Protein AF-A0A090WNC6-F1 (afdb_monomer_lite)

Foldseek 3Di:
DVVVLVVLLVVLVVCLVCCVVPVDPSVVSVVVSVVVSLVCCLVCLQVDQWDQQPVVRDIRNNSNVDDNVVSVVSSVVVCCVVVVVVVVVVVVVVVVVVVVVVCVVVVVVVVVVVVVVVVVVVVVVVVVPD

Organism: NCBI: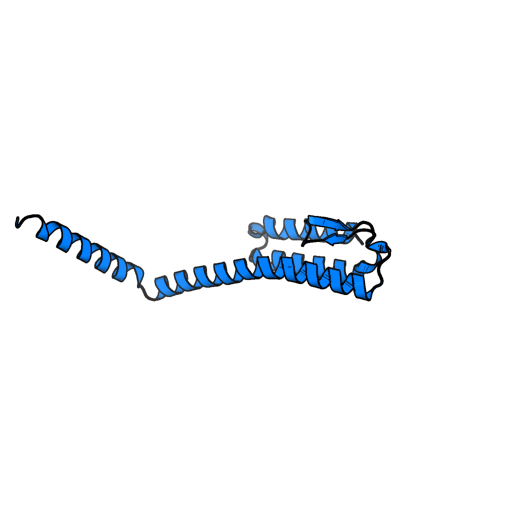txid504487

pLDDT: mean 83.51, std 10.9, range [44.94, 95.31]

Structure (mmCIF, N/CA/C/O backbone):
data_AF-A0A090WNC6-F1
#
_entry.id   AF-A0A090WNC6-F1
#
loop_
_atom_site.group_PDB
_atom_site.id
_atom_site.type_symbol
_atom_site.label_atom_id
_atom_site.label_alt_id
_atom_site.label_comp_id
_atom_site.label_asym_id
_atom_site.label_entity_id
_atom_site.label_seq_id
_atom_site.pdbx_PDB_ins_code
_atom_site.Cartn_x
_atom_site.Cartn_y
_atom_site.Cartn_z
_atom_site.occupancy
_atom_site.B_iso_or_equiv
_atom_site.auth_seq_id
_atom_site.auth_comp_id
_atom_site.auth_asym_id
_atom_site.auth_atom_id
_atom_site.pdbx_PDB_model_num
ATOM 1 N N . MET A 1 1 ? 6.744 -9.830 -18.920 1.00 78.12 1 MET A N 1
ATOM 2 C CA . MET A 1 1 ? 6.738 -9.354 -17.519 1.00 78.12 1 MET A CA 1
ATOM 3 C C . MET A 1 1 ? 5.382 -8.758 -17.154 1.00 78.12 1 MET A C 1
ATOM 5 O O . MET A 1 1 ? 4.776 -9.222 -16.200 1.00 78.12 1 MET A O 1
ATOM 9 N N . GLU A 1 2 ? 4.841 -7.840 -17.959 1.00 82.25 2 GLU A N 1
ATOM 10 C CA . GLU A 1 2 ? 3.536 -7.182 -17.736 1.00 82.25 2 GLU A CA 1
ATOM 11 C C . GLU A 1 2 ? 2.371 -8.159 -17.488 1.00 82.25 2 GLU A C 1
ATOM 13 O O . GLU A 1 2 ? 1.674 -8.056 -16.481 1.00 82.25 2 GLU A O 1
ATOM 18 N N . ALA A 1 3 ? 2.206 -9.175 -18.343 1.00 87.69 3 ALA A N 1
ATOM 19 C CA . ALA A 1 3 ? 1.148 -10.178 -18.185 1.00 87.69 3 ALA A CA 1
ATOM 20 C C . ALA A 1 3 ? 1.248 -10.973 -16.868 1.00 87.69 3 ALA A C 1
ATOM 22 O O . ALA A 1 3 ? 0.226 -11.364 -16.309 1.00 87.69 3 ALA A O 1
ATOM 23 N N . ALA A 1 4 ? 2.463 -11.188 -16.347 1.00 88.75 4 ALA A N 1
ATOM 24 C CA . ALA A 1 4 ? 2.659 -11.869 -15.069 1.00 88.75 4 ALA A CA 1
ATOM 25 C C . ALA A 1 4 ? 2.179 -10.998 -13.899 1.00 88.75 4 ALA A C 1
ATOM 27 O O . ALA A 1 4 ? 1.515 -11.506 -13.000 1.00 88.75 4 ALA A O 1
ATOM 28 N N . ILE A 1 5 ? 2.444 -9.688 -13.943 1.00 89.81 5 ILE A N 1
ATOM 29 C CA . ILE A 1 5 ? 1.969 -8.730 -12.933 1.00 89.81 5 ILE A CA 1
ATOM 30 C C . ILE A 1 5 ? 0.439 -8.668 -12.942 1.00 89.81 5 ILE A C 1
ATOM 32 O O . ILE A 1 5 ? -0.183 -8.760 -11.887 1.00 89.81 5 ILE A O 1
ATOM 36 N N . ILE A 1 6 ? -0.175 -8.591 -14.127 1.00 91.00 6 ILE A N 1
ATOM 37 C CA . ILE A 1 6 ? -1.639 -8.591 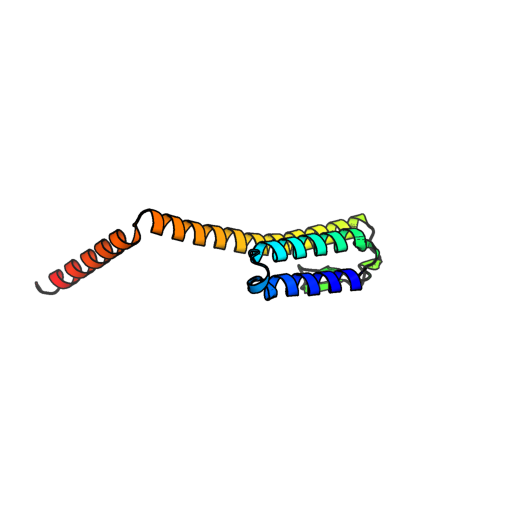-14.267 1.00 91.00 6 ILE A CA 1
ATOM 38 C C . ILE A 1 6 ? -2.233 -9.887 -13.703 1.00 91.00 6 ILE A C 1
ATOM 40 O O . ILE A 1 6 ? -3.213 -9.847 -12.963 1.00 91.00 6 ILE A O 1
ATOM 44 N N . LEU A 1 7 ? -1.629 -11.039 -14.000 1.00 93.50 7 LEU A N 1
ATOM 45 C CA . LEU A 1 7 ? -2.103 -12.328 -13.500 1.00 93.50 7 LEU A CA 1
ATOM 46 C C . LEU A 1 7 ? -2.004 -12.421 -11.972 1.00 93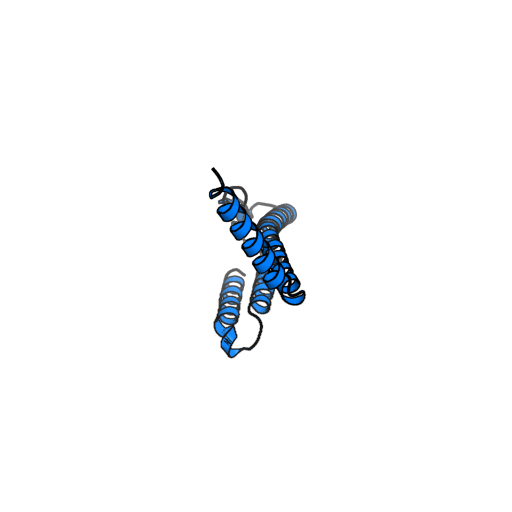.50 7 LEU A C 1
ATOM 48 O O . LEU A 1 7 ? -2.961 -12.849 -11.329 1.00 93.50 7 LEU A O 1
ATOM 52 N N . VAL A 1 8 ? -0.888 -11.981 -11.382 1.00 93.06 8 VAL A N 1
ATOM 53 C CA . VAL A 1 8 ? -0.721 -11.918 -9.921 1.00 93.06 8 VAL A CA 1
ATOM 54 C C . VAL A 1 8 ? -1.746 -10.981 -9.291 1.00 93.06 8 VAL A C 1
ATOM 56 O O . VAL A 1 8 ? -2.342 -11.334 -8.277 1.00 93.06 8 VAL A O 1
ATOM 59 N N . PHE A 1 9 ? -2.002 -9.825 -9.902 1.00 92.44 9 PHE A N 1
ATOM 60 C CA . PHE A 1 9 ? -2.996 -8.871 -9.418 1.00 92.44 9 PHE A CA 1
ATOM 61 C C . PHE A 1 9 ? -4.410 -9.465 -9.411 1.00 92.44 9 PHE A C 1
ATOM 63 O O . PHE A 1 9 ? -5.107 -9.396 -8.400 1.00 92.44 9 PHE A O 1
ATOM 70 N N . VAL A 1 10 ? -4.824 -10.112 -10.506 1.00 94.00 10 VAL A N 1
ATOM 71 C CA . VAL A 1 10 ? -6.140 -10.767 -10.601 1.00 94.00 10 VAL A CA 1
ATOM 72 C C . VAL A 1 10 ? -6.260 -11.894 -9.574 1.00 94.00 10 VAL A C 1
ATOM 74 O O . VAL A 1 10 ? -7.258 -11.972 -8.862 1.00 94.00 10 VAL A O 1
ATOM 77 N N . MET A 1 11 ? -5.234 -12.738 -9.447 1.00 92.00 11 MET A N 1
ATOM 78 C CA . MET A 1 11 ? -5.194 -13.816 -8.453 1.00 92.00 11 MET A CA 1
ATOM 79 C C . MET A 1 11 ? -5.254 -13.283 -7.016 1.00 92.00 11 MET A C 1
ATOM 81 O O . MET A 1 11 ? -5.983 -13.827 -6.188 1.00 92.00 11 MET A O 1
ATOM 85 N N . GLY A 1 12 ? -4.524 -12.206 -6.720 1.00 90.38 12 GLY A N 1
ATOM 86 C CA . GLY A 1 12 ? -4.533 -11.550 -5.415 1.00 90.38 12 GLY A CA 1
ATOM 87 C C . GLY A 1 12 ? -5.897 -10.952 -5.079 1.00 90.38 12 GLY A C 1
ATOM 88 O O . GLY A 1 12 ? -6.416 -11.177 -3.987 1.00 90.38 12 GLY A O 1
ATOM 89 N N . TYR A 1 13 ? -6.535 -10.277 -6.036 1.00 91.44 13 TYR A N 1
ATOM 90 C CA . TYR A 1 13 ? -7.890 -9.755 -5.861 1.00 91.44 13 TYR A CA 1
ATOM 91 C C . TYR A 1 13 ? -8.913 -10.876 -5.631 1.00 91.44 13 TYR A C 1
ATOM 93 O O . TYR A 1 13 ? -9.747 -10.784 -4.727 1.00 91.44 13 TYR A O 1
ATOM 101 N N . LEU A 1 14 ? -8.815 -11.979 -6.382 1.00 91.00 14 LEU A N 1
ATOM 102 C CA . LEU A 1 14 ? -9.653 -13.155 -6.151 1.00 91.00 14 LEU A CA 1
ATOM 103 C C . LEU A 1 14 ? -9.437 -13.722 -4.742 1.00 91.00 14 LEU A C 1
ATOM 105 O O . LEU A 1 14 ? -10.415 -14.016 -4.063 1.00 91.00 14 LEU A O 1
ATOM 109 N N . ALA A 1 15 ? -8.196 -13.788 -4.254 1.00 88.56 15 ALA A N 1
ATOM 110 C CA . ALA A 1 15 ? -7.906 -14.235 -2.892 1.00 88.56 15 ALA A CA 1
ATOM 111 C C . ALA A 1 15 ? -8.533 -13.333 -1.810 1.00 88.56 15 ALA A C 1
ATOM 113 O O . ALA A 1 15 ? -8.994 -13.850 -0.795 1.00 88.56 15 ALA A O 1
ATOM 114 N N . ILE A 1 16 ? -8.612 -12.014 -2.035 1.00 90.00 16 ILE A N 1
ATOM 115 C CA . ILE A 1 16 ? -9.312 -11.082 -1.132 1.00 90.00 16 ILE A CA 1
ATOM 116 C C . ILE A 1 16 ? -10.823 -11.347 -1.159 1.00 90.00 16 ILE A C 1
ATOM 118 O O . ILE A 1 16 ? -11.455 -11.455 -0.114 1.00 90.00 16 ILE A O 1
ATOM 122 N N . THR A 1 17 ? -11.423 -11.485 -2.345 1.00 88.94 17 THR A N 1
ATOM 123 C CA . THR A 1 17 ? -12.881 -11.700 -2.464 1.00 88.94 17 THR A CA 1
ATOM 124 C C . THR A 1 17 ? -13.340 -13.069 -1.954 1.00 88.94 17 THR A C 1
ATOM 126 O O . THR A 1 17 ? -14.454 -13.198 -1.449 1.00 88.94 17 THR A O 1
ATOM 129 N N . LEU A 1 18 ? -12.480 -14.087 -2.034 1.00 86.94 18 LEU A N 1
ATOM 130 C CA . LEU A 1 18 ? -12.741 -15.441 -1.542 1.00 86.94 18 LEU A CA 1
ATOM 131 C C . LEU A 1 18 ? -12.446 -15.616 -0.041 1.00 86.94 18 LEU A C 1
ATOM 133 O O . LEU A 1 18 ? -12.502 -16.746 0.450 1.00 86.94 18 LEU A O 1
ATOM 137 N N . GLU A 1 19 ? -12.192 -14.530 0.701 1.00 80.38 19 GLU A N 1
ATOM 138 C CA . GLU A 1 19 ? -11.949 -14.507 2.157 1.00 80.38 19 GLU A CA 1
ATOM 139 C C . GLU A 1 19 ? -12.901 -15.438 2.927 1.00 80.38 19 GLU A C 1
ATOM 141 O O . GLU A 1 19 ? -12.462 -16.275 3.722 1.00 80.38 19 GLU A O 1
ATOM 146 N N . HIS A 1 20 ? -14.202 -15.373 2.626 1.00 70.56 20 HIS A N 1
ATOM 147 C CA . HIS A 1 20 ? -15.218 -16.169 3.319 1.00 70.56 20 HIS A CA 1
ATOM 148 C C . HIS A 1 20 ? -15.041 -17.687 3.137 1.00 70.56 20 HIS A C 1
ATOM 150 O O . HIS A 1 20 ? -15.408 -18.469 4.011 1.00 70.56 20 HIS A O 1
ATOM 156 N N . SER A 1 21 ? -14.443 -18.113 2.023 1.00 75.12 21 SER A N 1
ATOM 157 C CA . SER A 1 21 ? -14.193 -19.522 1.726 1.00 75.12 21 SER A CA 1
ATOM 158 C C . SER A 1 21 ? -12.835 -20.014 2.242 1.00 75.12 21 SER A C 1
ATOM 160 O O . SER A 1 21 ? -12.674 -21.216 2.444 1.00 75.12 21 SER A O 1
ATOM 162 N N . ILE A 1 22 ? -11.863 -19.113 2.450 1.00 74.19 22 ILE A N 1
ATOM 163 C CA . ILE A 1 22 ? -10.454 -19.448 2.735 1.00 74.19 22 ILE A CA 1
ATOM 164 C C . ILE A 1 22 ? -10.091 -19.261 4.227 1.00 74.19 22 ILE A C 1
ATOM 166 O O . ILE A 1 22 ? -9.085 -19.803 4.679 1.00 74.19 22 ILE A O 1
ATOM 170 N N . LYS A 1 23 ? -10.930 -18.588 5.036 1.00 78.69 23 LYS A N 1
ATOM 171 C CA . LYS A 1 23 ? -10.716 -18.341 6.488 1.00 78.69 23 LYS A CA 1
ATOM 172 C C . LYS A 1 23 ? -9.400 -17.615 6.831 1.00 78.69 23 LYS A C 1
ATOM 174 O O . LYS A 1 23 ? -8.944 -17.677 7.971 1.00 78.69 23 LYS A O 1
ATOM 179 N N . ILE A 1 24 ? -8.791 -16.939 5.860 1.00 80.62 24 ILE A N 1
ATOM 180 C CA . ILE A 1 24 ? -7.619 -16.075 6.048 1.00 80.62 24 ILE A CA 1
ATOM 181 C C . ILE A 1 24 ? -8.118 -14.632 6.127 1.00 80.62 24 ILE A C 1
ATOM 183 O O . ILE A 1 24 ? -8.996 -14.257 5.357 1.00 80.62 24 ILE A O 1
ATOM 187 N N . ASP A 1 25 ? -7.559 -13.833 7.035 1.00 84.06 25 ASP A N 1
ATOM 188 C CA . ASP A 1 25 ? -7.862 -12.402 7.140 1.00 84.06 25 ASP A CA 1
ATOM 189 C C . ASP A 1 25 ? -7.518 -11.675 5.829 1.00 84.06 25 ASP A C 1
ATOM 191 O O . ASP A 1 25 ? -6.396 -11.813 5.335 1.00 84.06 25 ASP A O 1
ATOM 195 N N . LYS A 1 26 ? -8.458 -10.893 5.278 1.00 83.62 26 LYS A N 1
ATOM 196 C CA . LYS A 1 26 ? -8.307 -10.112 4.029 1.00 83.62 26 LYS A CA 1
ATOM 197 C C . LYS A 1 26 ? -7.049 -9.251 3.929 1.00 83.62 26 LYS A C 1
ATOM 199 O O . LYS A 1 26 ? -6.609 -8.959 2.816 1.00 83.62 26 LYS A O 1
ATOM 204 N N . LEU A 1 27 ? -6.465 -8.837 5.051 1.00 83.94 27 LEU A N 1
ATOM 205 C CA . LEU A 1 27 ? -5.251 -8.027 5.074 1.00 83.94 27 LEU A CA 1
ATOM 206 C C . LEU A 1 27 ? -4.040 -8.825 4.579 1.00 83.94 27 LEU A C 1
ATOM 208 O O . LEU A 1 27 ? -3.200 -8.286 3.863 1.00 83.94 27 LEU A O 1
ATOM 212 N N . ILE A 1 28 ? -3.964 -10.119 4.898 1.00 86.50 28 ILE A N 1
ATOM 213 C CA . ILE A 1 28 ? -2.827 -10.980 4.546 1.00 86.50 28 ILE A CA 1
ATOM 214 C C . ILE A 1 28 ? -2.667 -11.123 3.018 1.00 86.50 28 ILE A C 1
ATOM 216 O O . ILE A 1 28 ? -1.592 -10.787 2.513 1.00 86.50 28 ILE A O 1
ATOM 220 N N . PRO A 1 29 ? -3.680 -11.559 2.237 1.00 89.94 29 PRO A N 1
ATOM 221 C CA . PRO A 1 29 ? -3.554 -11.656 0.785 1.00 89.94 29 PRO A CA 1
ATOM 222 C C . PRO A 1 29 ? -3.368 -10.286 0.123 1.00 89.94 29 PRO A C 1
ATOM 224 O O . PRO A 1 29 ? -2.661 -10.205 -0.879 1.00 89.94 29 PRO A O 1
ATOM 227 N N . ALA A 1 30 ? -3.919 -9.205 0.689 1.00 88.69 30 ALA A N 1
ATOM 228 C CA . ALA A 1 30 ? -3.701 -7.853 0.177 1.00 88.69 30 ALA A CA 1
ATOM 229 C C . ALA A 1 30 ? -2.232 -7.411 0.301 1.00 88.69 30 ALA A C 1
ATOM 231 O O . ALA A 1 30 ? -1.650 -6.929 -0.673 1.00 88.69 30 ALA A O 1
ATOM 232 N N . LEU A 1 31 ? -1.609 -7.627 1.466 1.00 88.56 31 LEU A N 1
ATOM 233 C CA . LEU A 1 31 ? -0.196 -7.306 1.694 1.00 88.56 31 LEU A CA 1
ATOM 234 C C . LEU A 1 31 ? 0.732 -8.175 0.838 1.00 88.56 31 LEU A C 1
ATOM 236 O O . LEU A 1 31 ? 1.690 -7.666 0.257 1.00 88.56 31 LEU A O 1
ATOM 240 N N . VAL A 1 32 ? 0.429 -9.470 0.709 1.00 90.94 32 VAL A N 1
ATOM 241 C CA . VAL A 1 32 ? 1.199 -10.390 -0.143 1.00 90.94 32 VAL A CA 1
ATOM 242 C C . VAL A 1 32 ? 1.100 -9.987 -1.614 1.00 90.94 32 VAL A C 1
ATOM 244 O O . VAL A 1 32 ? 2.122 -9.902 -2.291 1.00 90.94 32 VAL A O 1
ATOM 247 N N . MET A 1 33 ? -0.105 -9.685 -2.107 1.00 92.31 33 MET A N 1
ATOM 248 C CA . MET A 1 33 ? -0.313 -9.188 -3.470 1.00 92.31 33 MET A CA 1
ATOM 249 C C . MET A 1 33 ? 0.499 -7.911 -3.718 1.00 92.31 33 MET A C 1
ATOM 251 O O . MET A 1 33 ? 1.193 -7.820 -4.728 1.00 92.31 33 MET A O 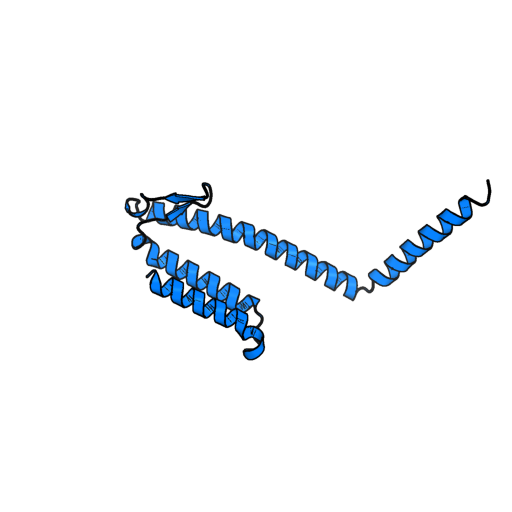1
ATOM 255 N N . MET A 1 34 ? 0.461 -6.951 -2.787 1.00 90.00 34 MET A N 1
ATOM 256 C CA . MET A 1 34 ? 1.232 -5.712 -2.892 1.00 90.00 34 MET A CA 1
ATOM 257 C C . MET A 1 34 ? 2.740 -5.984 -2.972 1.00 90.00 34 MET A C 1
ATOM 259 O O . MET A 1 34 ? 3.401 -5.480 -3.880 1.00 90.00 34 MET A O 1
ATOM 263 N N . ALA A 1 35 ? 3.278 -6.800 -2.062 1.00 91.50 35 ALA A N 1
ATOM 264 C CA . ALA A 1 35 ? 4.703 -7.117 -2.015 1.00 91.50 35 ALA A CA 1
ATOM 265 C C . ALA A 1 35 ? 5.183 -7.824 -3.293 1.00 91.50 35 ALA A C 1
ATOM 267 O O . ALA A 1 35 ? 6.219 -7.461 -3.846 1.00 91.50 35 ALA A O 1
ATOM 268 N N . ILE A 1 36 ? 4.416 -8.799 -3.795 1.00 93.31 36 ILE A N 1
ATOM 269 C CA . ILE A 1 36 ? 4.776 -9.544 -5.008 1.00 93.31 36 ILE A CA 1
ATOM 270 C C . ILE A 1 36 ? 4.705 -8.641 -6.244 1.00 93.31 36 ILE A C 1
ATOM 272 O O . ILE A 1 36 ? 5.620 -8.681 -7.065 1.00 93.31 36 ILE A O 1
ATOM 276 N N . CYS A 1 37 ? 3.669 -7.808 -6.386 1.00 91.38 37 CYS A N 1
ATOM 277 C CA . CYS A 1 37 ? 3.565 -6.883 -7.516 1.00 91.38 37 CYS A CA 1
ATOM 278 C C . CYS A 1 37 ? 4.758 -5.918 -7.564 1.00 91.38 37 CYS A C 1
ATOM 280 O O . CYS A 1 37 ? 5.381 -5.782 -8.615 1.00 91.38 37 CYS A O 1
ATOM 282 N N . TRP A 1 38 ? 5.128 -5.310 -6.432 1.00 91.44 38 TRP A N 1
ATOM 283 C CA . TRP A 1 38 ? 6.290 -4.418 -6.366 1.00 91.44 38 TRP A CA 1
ATOM 284 C C . TRP A 1 38 ? 7.617 -5.146 -6.599 1.00 91.44 38 TRP A C 1
ATOM 286 O O . TRP A 1 38 ? 8.474 -4.623 -7.307 1.00 91.44 38 TRP A O 1
ATOM 296 N N . ALA A 1 39 ? 7.776 -6.372 -6.095 1.00 91.94 39 ALA A N 1
ATOM 297 C CA . ALA A 1 39 ? 8.961 -7.184 -6.372 1.00 91.94 39 ALA A CA 1
ATOM 298 C C . ALA A 1 39 ? 9.097 -7.518 -7.868 1.00 91.94 39 ALA A C 1
ATOM 300 O O . ALA A 1 39 ? 10.185 -7.417 -8.431 1.00 91.94 39 ALA A O 1
ATOM 301 N N . LEU A 1 40 ? 7.996 -7.875 -8.538 1.00 92.00 40 LEU A N 1
ATOM 302 C CA . LEU A 1 40 ? 7.995 -8.139 -9.979 1.00 92.00 40 LEU A CA 1
ATOM 303 C C . LEU A 1 40 ? 8.287 -6.880 -10.803 1.00 92.00 40 LEU A C 1
ATOM 305 O O . LEU A 1 40 ? 8.966 -6.979 -11.823 1.00 92.00 40 LEU A O 1
ATOM 309 N N . ILE A 1 41 ? 7.808 -5.712 -10.363 1.00 89.88 41 ILE A N 1
ATOM 310 C CA . ILE A 1 41 ? 8.129 -4.422 -10.990 1.00 89.88 41 ILE A CA 1
ATOM 311 C C . ILE A 1 41 ? 9.625 -4.115 -10.844 1.00 89.88 41 ILE A C 1
ATOM 313 O O . ILE A 1 41 ? 10.266 -3.813 -11.845 1.00 89.88 41 ILE A O 1
ATOM 317 N N . ALA A 1 42 ? 10.198 -4.276 -9.647 1.00 89.12 42 ALA A N 1
ATOM 318 C CA . ALA A 1 42 ? 11.621 -4.035 -9.397 1.00 89.12 42 ALA A CA 1
ATOM 319 C C . ALA A 1 42 ? 12.533 -4.955 -10.223 1.00 89.12 42 ALA A C 1
ATOM 321 O O . ALA A 1 42 ? 13.508 -4.501 -10.816 1.00 89.12 42 ALA A O 1
ATOM 322 N N . LEU A 1 43 ? 12.187 -6.242 -10.330 1.00 89.44 43 LEU A N 1
ATOM 323 C CA . LEU A 1 43 ? 12.929 -7.201 -11.157 1.00 89.44 43 LEU A CA 1
ATOM 324 C C . LEU A 1 43 ? 12.711 -6.988 -12.665 1.00 89.44 43 LEU A C 1
ATOM 326 O O . LEU A 1 43 ? 13.540 -7.392 -13.475 1.00 89.44 43 LEU A O 1
ATOM 330 N N . GLY A 1 44 ? 11.582 -6.394 -13.054 1.00 87.50 44 GLY A N 1
ATOM 331 C CA . GLY A 1 44 ? 11.199 -6.138 -14.443 1.00 87.50 44 GLY A CA 1
ATOM 332 C C . GLY A 1 44 ? 11.478 -4.725 -14.934 1.00 87.50 44 GLY A C 1
ATOM 333 O O . GLY A 1 44 ? 11.045 -4.393 -16.037 1.00 87.50 44 GLY A O 1
ATOM 334 N N . LEU A 1 45 ? 12.172 -3.900 -14.150 1.00 85.31 45 LEU A N 1
ATOM 335 C CA . LEU A 1 45 ? 12.239 -2.453 -14.345 1.00 85.31 45 LEU A CA 1
ATOM 336 C C . LEU A 1 45 ? 12.789 -2.043 -15.720 1.00 85.31 45 LEU A C 1
ATOM 338 O O . LEU A 1 45 ? 12.336 -1.073 -16.324 1.00 85.31 45 LEU A O 1
ATOM 342 N N . GLU A 1 46 ? 13.721 -2.826 -16.262 1.00 83.88 46 GLU A N 1
ATOM 343 C CA . GLU A 1 46 ? 14.324 -2.577 -17.575 1.00 83.88 46 GLU A CA 1
ATOM 344 C C . GLU A 1 46 ? 13.363 -2.817 -18.743 1.00 83.88 46 GLU A C 1
ATOM 346 O O . GLU A 1 46 ? 13.526 -2.217 -19.803 1.00 83.88 46 GLU A O 1
ATOM 351 N N . SER A 1 47 ? 12.351 -3.665 -18.545 1.00 82.88 47 SER A N 1
ATOM 352 C CA . SER A 1 47 ? 11.396 -4.053 -19.587 1.00 82.88 47 SER A CA 1
ATOM 353 C C . SER A 1 47 ? 10.265 -3.045 -19.811 1.00 82.88 47 SER A C 1
ATOM 355 O O . SER A 1 47 ? 9.508 -3.205 -20.765 1.00 82.88 47 SER A O 1
ATOM 357 N N . PHE A 1 48 ? 10.157 -2.008 -18.972 1.00 82.31 48 PHE A N 1
ATOM 358 C CA . PHE A 1 48 ? 9.119 -0.986 -19.093 1.00 82.31 48 PHE A CA 1
ATOM 359 C C . PHE A 1 48 ? 9.576 0.182 -19.985 1.00 82.31 48 PHE A C 1
ATOM 361 O O . PHE A 1 48 ? 10.588 0.822 -19.686 1.00 82.31 48 PHE A O 1
ATOM 368 N N . PRO A 1 49 ? 8.837 0.504 -21.065 1.00 80.12 49 PRO A N 1
ATOM 369 C CA . PRO A 1 49 ? 9.138 1.656 -21.916 1.00 80.12 49 PRO A CA 1
ATOM 370 C C . PRO A 1 49 ? 8.631 2.980 -21.325 1.00 80.12 49 PRO A C 1
ATOM 372 O O . PRO A 1 49 ? 9.191 4.035 -21.616 1.00 80.12 49 PRO A O 1
ATOM 375 N N . GLN A 1 50 ? 7.593 2.924 -20.487 1.00 85.12 50 GLN A N 1
ATOM 376 C CA . GLN A 1 50 ? 6.914 4.073 -19.888 1.00 85.12 50 GLN A CA 1
ATOM 377 C C . GLN A 1 50 ? 6.817 3.886 -18.372 1.00 85.12 50 GLN A C 1
ATOM 379 O O . GLN A 1 50 ? 6.701 2.756 -17.895 1.00 85.12 50 GLN A O 1
ATOM 384 N N . TRP A 1 51 ? 6.825 4.989 -17.623 1.00 87.00 51 TRP A N 1
ATOM 385 C CA . TRP A 1 51 ? 6.660 4.980 -16.166 1.00 87.00 51 TRP A CA 1
ATOM 386 C C . TRP A 1 51 ? 5.589 5.964 -15.718 1.00 87.00 51 TRP A C 1
ATOM 388 O O . TRP A 1 51 ? 5.355 6.978 -16.373 1.00 87.00 51 TRP A O 1
ATOM 398 N N . PHE A 1 52 ? 4.927 5.661 -14.606 1.00 82.94 52 PHE A N 1
ATOM 399 C CA . PHE A 1 52 ? 3.923 6.539 -14.021 1.00 82.94 52 PHE A CA 1
ATOM 400 C C . PHE A 1 52 ? 4.573 7.486 -13.008 1.00 82.94 52 PHE A C 1
ATOM 402 O O . PHE A 1 52 ? 5.083 7.043 -11.982 1.00 82.94 52 PHE A O 1
ATOM 409 N N . ASP A 1 53 ? 4.542 8.789 -13.289 1.00 80.75 53 ASP A N 1
ATOM 410 C CA . ASP A 1 53 ? 4.995 9.822 -12.358 1.00 80.75 53 ASP A CA 1
ATOM 411 C C . ASP A 1 53 ? 3.854 10.186 -11.394 1.00 80.75 53 ASP A C 1
ATOM 413 O O . ASP A 1 53 ? 2.854 10.804 -11.781 1.00 80.75 53 ASP A O 1
ATOM 417 N N . SER A 1 54 ? 4.015 9.812 -10.121 1.00 75.06 54 SER A N 1
ATOM 418 C CA . SER A 1 54 ? 3.035 10.094 -9.067 1.00 75.06 54 SER A CA 1
ATOM 419 C C . SER A 1 54 ? 2.937 11.580 -8.701 1.00 75.06 54 SER A C 1
ATOM 421 O O . SER A 1 54 ? 1.906 11.993 -8.168 1.00 75.06 54 SER A O 1
ATOM 423 N N . GLY A 1 55 ? 3.970 12.390 -8.947 1.00 72.38 55 GLY A N 1
ATOM 424 C CA . GLY A 1 55 ? 3.950 13.823 -8.654 1.00 72.38 55 GLY A CA 1
ATOM 425 C C . GLY A 1 55 ? 3.076 14.586 -9.646 1.00 72.38 55 GLY A C 1
ATOM 426 O O . GLY A 1 55 ? 2.238 15.399 -9.255 1.00 72.38 55 GLY A O 1
ATOM 427 N N . ASN A 1 56 ? 3.216 14.261 -10.932 1.00 76.38 56 ASN A N 1
ATOM 428 C CA . ASN A 1 56 ? 2.519 14.952 -12.020 1.00 76.38 56 ASN A CA 1
ATOM 429 C C . ASN A 1 56 ? 1.263 14.228 -12.530 1.00 76.38 56 ASN A C 1
ATOM 431 O O . ASN A 1 56 ? 0.580 14.762 -13.402 1.00 76.38 56 ASN A O 1
ATOM 435 N N . HIS A 1 57 ? 0.940 13.037 -12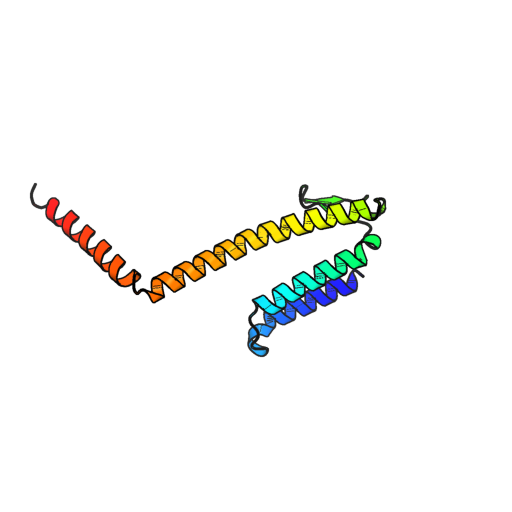.004 1.00 75.94 57 HIS A N 1
ATOM 436 C CA . HIS A 1 57 ? -0.144 12.174 -12.507 1.00 75.94 57 HIS A CA 1
ATOM 437 C C . HIS A 1 57 ? -0.063 11.969 -14.030 1.00 75.94 57 HIS A C 1
ATOM 439 O O . HIS A 1 57 ? -1.077 11.945 -14.731 1.00 75.94 57 HIS A O 1
ATOM 445 N N . ALA A 1 58 ? 1.160 11.860 -14.545 1.00 82.19 58 ALA A N 1
ATOM 446 C CA . ALA A 1 58 ? 1.449 11.812 -15.968 1.00 82.19 58 ALA A CA 1
ATOM 447 C C . ALA A 1 58 ? 2.280 10.571 -16.303 1.00 82.19 58 ALA A C 1
ATOM 449 O O . ALA A 1 58 ? 3.031 10.055 -15.473 1.00 82.19 58 ALA A O 1
ATOM 450 N N . LEU A 1 59 ? 2.141 10.089 -17.537 1.00 83.56 59 LEU A N 1
ATOM 451 C CA . LEU A 1 59 ? 2.977 9.014 -18.055 1.00 83.56 59 LEU A CA 1
ATOM 452 C C . LEU A 1 59 ? 4.253 9.605 -18.646 1.00 83.56 59 LEU A C 1
ATOM 454 O O . LEU A 1 59 ? 4.218 10.443 -19.546 1.00 83.56 59 LEU A O 1
ATOM 458 N N . LEU A 1 60 ? 5.385 9.147 -18.131 1.00 82.75 60 LEU A N 1
ATOM 459 C CA . LEU A 1 60 ? 6.713 9.524 -18.575 1.00 82.75 60 LEU A CA 1
ATOM 460 C C . LEU A 1 60 ? 7.096 8.628 -19.760 1.00 82.75 60 LEU A C 1
ATOM 462 O O . LEU A 1 60 ? 7.442 7.458 -19.593 1.00 82.75 60 LEU A O 1
ATOM 466 N N . GLU A 1 61 ? 6.997 9.172 -20.974 1.00 79.75 61 GLU A N 1
ATOM 467 C CA . GLU A 1 61 ? 7.226 8.420 -22.220 1.00 79.75 61 GLU A CA 1
ATOM 468 C C . GLU A 1 61 ? 8.709 8.130 -22.501 1.00 79.75 61 GLU A C 1
ATOM 470 O O . GLU A 1 61 ? 9.029 7.168 -23.191 1.00 79.75 61 GLU A O 1
ATOM 475 N N . ASN A 1 62 ? 9.626 8.915 -21.924 1.00 80.81 62 ASN A N 1
ATOM 476 C CA . ASN A 1 62 ? 11.074 8.735 -22.087 1.00 80.81 62 ASN A CA 1
ATOM 477 C C . ASN A 1 62 ? 11.699 7.781 -21.058 1.00 80.81 62 ASN A C 1
ATOM 479 O O . ASN A 1 62 ? 12.922 7.690 -20.971 1.00 80.81 62 ASN A O 1
ATOM 483 N N . PHE A 1 63 ? 10.888 7.053 -20.286 1.00 83.25 63 PHE A N 1
ATOM 484 C CA . PHE A 1 63 ? 11.407 6.190 -19.230 1.00 83.25 63 PHE A CA 1
ATOM 485 C C . PHE A 1 63 ? 12.354 5.108 -19.755 1.00 83.25 63 PHE A C 1
ATOM 487 O O . PHE A 1 63 ? 13.395 4.851 -19.156 1.00 83.25 63 PHE A O 1
ATOM 494 N N . GLY A 1 64 ? 12.045 4.520 -20.913 1.00 78.94 64 GLY A N 1
ATOM 495 C CA . GLY A 1 64 ? 12.886 3.508 -21.550 1.00 78.94 64 GLY A CA 1
ATOM 496 C C . GLY A 1 64 ? 14.325 3.963 -21.827 1.00 78.94 64 GLY A C 1
ATOM 497 O O . GLY A 1 64 ? 15.217 3.116 -21.814 1.00 78.94 64 GLY A O 1
ATOM 498 N N . ALA A 1 65 ? 14.554 5.269 -22.018 1.00 82.12 65 ALA A N 1
ATOM 499 C CA . ALA A 1 65 ? 15.858 5.853 -22.337 1.00 82.12 65 ALA A CA 1
ATOM 500 C C . ALA A 1 65 ? 16.739 6.147 -21.107 1.00 82.12 65 ALA A C 1
ATOM 502 O O . ALA A 1 65 ? 17.932 6.402 -21.275 1.00 82.12 65 ALA A O 1
ATOM 503 N N . PHE A 1 66 ? 16.178 6.111 -19.894 1.00 83.06 66 PHE A N 1
ATOM 504 C CA . PHE A 1 66 ? 16.927 6.332 -18.654 1.00 83.06 66 PHE A CA 1
ATOM 505 C C . PHE A 1 66 ? 17.813 5.138 -18.278 1.00 83.06 66 PHE A C 1
ATOM 507 O O . PHE A 1 66 ? 17.526 3.985 -18.622 1.00 83.06 66 PHE A O 1
ATOM 514 N N . GLY A 1 67 ? 18.888 5.421 -17.536 1.00 85.69 67 GLY A N 1
ATOM 515 C CA . GLY A 1 67 ? 19.774 4.393 -16.983 1.00 85.69 67 GLY A CA 1
ATOM 516 C C . GLY A 1 67 ? 19.099 3.562 -15.883 1.00 85.69 67 GLY A C 1
ATOM 517 O O . GLY A 1 67 ? 18.095 3.977 -15.308 1.00 85.69 67 GLY A O 1
ATOM 518 N N . HIS A 1 68 ? 19.659 2.392 -15.554 1.00 85.31 68 HIS A N 1
ATOM 519 C CA . HIS A 1 68 ? 19.115 1.515 -14.502 1.00 85.31 68 HIS A CA 1
ATOM 520 C C . HIS A 1 68 ? 18.989 2.233 -13.143 1.00 85.31 68 HIS A C 1
ATOM 522 O O . HIS A 1 68 ? 17.952 2.140 -12.493 1.00 85.31 68 HIS A O 1
ATOM 528 N N . GLU A 1 69 ? 20.009 3.005 -12.756 1.00 86.25 69 GLU A N 1
ATOM 529 C CA . GLU A 1 69 ? 20.042 3.773 -11.500 1.00 86.25 69 GLU A CA 1
ATOM 530 C C . GLU A 1 69 ? 18.918 4.821 -11.423 1.00 86.25 69 GLU A C 1
ATOM 532 O O . GLU A 1 69 ? 18.226 4.934 -10.413 1.00 86.25 69 GLU A O 1
ATOM 537 N N . GLU A 1 70 ? 18.683 5.557 -12.513 1.00 86.44 70 GLU A N 1
ATOM 538 C CA . GLU A 1 70 ? 17.622 6.570 -12.590 1.00 86.44 70 GLU A CA 1
ATOM 539 C C . GLU A 1 70 ? 16.235 5.925 -12.526 1.00 86.44 70 GLU A C 1
ATOM 541 O O . GLU A 1 70 ? 15.359 6.397 -11.801 1.00 86.44 70 GLU A O 1
ATOM 546 N N . LYS A 1 71 ? 16.044 4.803 -13.233 1.00 88.38 71 LYS A N 1
ATOM 547 C CA . LYS A 1 71 ? 14.805 4.021 -13.164 1.00 88.38 71 LYS A CA 1
ATOM 548 C C . LYS A 1 71 ? 14.536 3.537 -11.740 1.00 88.38 71 LYS A C 1
ATOM 550 O O . LYS A 1 71 ? 13.397 3.620 -11.282 1.00 88.38 71 LYS A O 1
ATOM 555 N N . MET A 1 72 ? 15.565 3.047 -11.044 1.00 88.06 72 MET A N 1
ATOM 556 C CA . MET A 1 72 ? 15.453 2.559 -9.667 1.00 88.06 72 MET A CA 1
ATOM 557 C C . MET A 1 72 ? 15.055 3.685 -8.711 1.00 88.06 72 MET A C 1
ATOM 559 O O . MET A 1 72 ? 14.140 3.506 -7.911 1.00 88.06 72 MET A O 1
ATOM 563 N N . HIS A 1 73 ? 15.673 4.862 -8.846 1.00 88.31 73 HIS A N 1
ATOM 564 C CA . HIS A 1 73 ? 15.339 6.031 -8.033 1.00 88.31 73 HIS A CA 1
ATOM 565 C C . HIS A 1 73 ? 13.884 6.482 -8.242 1.00 88.31 73 HIS A C 1
ATOM 567 O O . HIS A 1 73 ? 13.159 6.711 -7.276 1.00 88.31 73 HIS A O 1
ATOM 573 N N . LEU A 1 74 ? 13.420 6.553 -9.496 1.00 87.62 74 LEU A N 1
ATOM 574 C CA . LEU A 1 74 ? 12.025 6.895 -9.813 1.00 87.62 74 LEU A CA 1
ATOM 575 C C . LEU A 1 74 ? 11.035 5.855 -9.270 1.00 87.62 74 LEU A C 1
ATOM 577 O O . LEU A 1 74 ? 9.955 6.206 -8.781 1.00 87.62 74 LEU A O 1
ATOM 581 N N . MET A 1 75 ? 11.400 4.572 -9.338 1.00 88.44 75 MET A N 1
ATOM 582 C CA . MET A 1 75 ? 10.607 3.492 -8.762 1.00 88.44 75 MET A CA 1
ATOM 583 C C . MET A 1 75 ? 10.497 3.627 -7.245 1.00 88.44 75 MET A C 1
ATOM 585 O O . MET A 1 75 ? 9.389 3.546 -6.716 1.00 88.44 75 MET A O 1
ATOM 589 N N . GLU A 1 76 ? 11.620 3.830 -6.558 1.00 89.31 76 GLU A N 1
ATOM 590 C CA . GLU A 1 76 ? 11.670 3.995 -5.106 1.00 89.31 76 GLU A CA 1
ATOM 591 C C . GLU A 1 76 ? 10.832 5.194 -4.655 1.00 89.31 76 GLU A C 1
ATOM 593 O O . GLU A 1 76 ? 10.003 5.056 -3.757 1.00 89.31 76 GLU A O 1
ATOM 598 N N . GLU A 1 77 ? 10.969 6.340 -5.323 1.00 88.62 77 GLU A N 1
ATOM 599 C CA . GLU A 1 77 ? 10.185 7.540 -5.031 1.00 88.62 77 GLU A CA 1
ATOM 600 C C . GLU A 1 77 ? 8.677 7.284 -5.184 1.00 88.62 77 GLU A C 1
ATOM 602 O O . GLU A 1 77 ? 7.888 7.598 -4.288 1.00 88.62 77 GLU A O 1
ATOM 607 N N . THR A 1 78 ? 8.272 6.638 -6.282 1.00 89.00 78 THR A N 1
ATOM 608 C CA . THR A 1 78 ? 6.864 6.294 -6.549 1.00 89.00 78 THR A CA 1
ATOM 609 C C . THR A 1 78 ? 6.320 5.307 -5.508 1.00 89.00 78 THR A C 1
ATOM 611 O O . THR A 1 78 ? 5.201 5.471 -5.008 1.00 89.00 78 THR A O 1
ATOM 614 N N . LEU A 1 79 ? 7.114 4.290 -5.153 1.00 89.12 79 LEU A N 1
ATOM 615 C CA . LEU A 1 79 ? 6.776 3.294 -4.138 1.00 89.12 79 LEU A CA 1
ATOM 616 C C . LEU A 1 79 ? 6.583 3.965 -2.783 1.00 89.12 79 LEU A C 1
ATOM 618 O O . LEU A 1 79 ? 5.532 3.792 -2.169 1.00 89.12 79 LEU A O 1
ATOM 622 N N . LEU A 1 80 ? 7.559 4.754 -2.333 1.00 90.25 80 LEU A N 1
ATOM 623 C CA . LEU A 1 80 ? 7.514 5.444 -1.047 1.00 90.25 80 LEU A CA 1
ATOM 624 C C . LEU A 1 80 ? 6.362 6.443 -0.974 1.00 90.25 80 LEU A C 1
ATOM 626 O O . LEU A 1 80 ? 5.730 6.552 0.075 1.00 90.25 80 LEU A O 1
ATOM 630 N N . HIS A 1 81 ? 6.030 7.124 -2.070 1.00 89.44 81 HIS A N 1
ATOM 631 C CA . HIS A 1 81 ? 4.900 8.044 -2.096 1.00 89.44 81 HIS A CA 1
ATOM 632 C C . HIS A 1 81 ? 3.561 7.321 -1.867 1.00 89.44 81 HIS A C 1
ATOM 634 O O . HIS A 1 81 ? 2.803 7.674 -0.957 1.00 89.44 81 HIS A O 1
ATOM 640 N N . HIS A 1 82 ? 3.267 6.276 -2.649 1.00 88.50 82 HIS A N 1
ATOM 641 C CA . HIS A 1 82 ? 2.007 5.533 -2.531 1.00 88.50 82 HIS A CA 1
ATOM 642 C C . HIS A 1 82 ? 1.936 4.669 -1.272 1.00 88.50 82 HIS A C 1
ATOM 644 O O . HIS A 1 82 ? 0.910 4.667 -0.580 1.00 88.50 82 HIS A O 1
ATOM 650 N N . LEU A 1 83 ? 3.016 3.953 -0.951 1.00 89.12 83 LEU A N 1
ATOM 651 C CA . LEU A 1 83 ? 3.116 3.166 0.273 1.00 89.12 83 LEU A CA 1
ATOM 652 C C . LEU A 1 83 ? 3.024 4.084 1.489 1.00 89.12 83 LEU A C 1
ATOM 654 O O . LEU A 1 83 ? 2.276 3.769 2.403 1.00 89.12 83 LEU A O 1
ATOM 658 N N . GLY A 1 84 ? 3.709 5.230 1.484 1.00 90.56 84 GLY A N 1
ATOM 659 C CA . GLY A 1 84 ? 3.686 6.204 2.573 1.00 90.56 84 GLY A CA 1
ATOM 660 C C . GLY A 1 84 ? 2.285 6.749 2.835 1.00 90.56 84 GLY A C 1
ATOM 661 O O . GLY A 1 84 ? 1.797 6.652 3.957 1.00 90.56 84 GLY A O 1
ATOM 662 N N . LYS A 1 85 ? 1.591 7.226 1.793 1.00 89.94 85 LYS A N 1
ATOM 663 C CA . LYS A 1 85 ? 0.192 7.687 1.892 1.00 89.94 85 LYS A CA 1
ATOM 664 C C . LYS A 1 85 ? -0.759 6.597 2.387 1.00 89.94 85 LYS A C 1
ATOM 666 O O . LYS A 1 85 ? -1.657 6.865 3.180 1.00 89.94 85 LYS A O 1
ATOM 671 N N . THR A 1 86 ? -0.570 5.362 1.928 1.00 90.88 86 THR A N 1
ATOM 672 C CA . THR A 1 86 ? -1.410 4.232 2.348 1.00 90.88 86 THR A CA 1
ATOM 673 C C . THR A 1 86 ? -1.107 3.831 3.792 1.00 90.88 86 THR A C 1
ATOM 675 O O . THR A 1 86 ? -2.027 3.654 4.586 1.00 90.88 86 THR A O 1
ATOM 678 N N . ALA A 1 87 ? 0.172 3.737 4.162 1.00 91.94 87 ALA A N 1
ATOM 679 C CA . ALA A 1 87 ? 0.622 3.406 5.508 1.00 91.94 87 ALA A CA 1
ATOM 680 C C . ALA A 1 87 ? 0.188 4.463 6.529 1.00 91.94 87 ALA A C 1
ATOM 682 O O . ALA A 1 87 ? -0.214 4.096 7.627 1.00 91.94 87 ALA A O 1
ATOM 683 N N . GLU A 1 88 ? 0.190 5.747 6.164 1.00 93.62 88 GLU A N 1
ATOM 684 C CA . GLU A 1 88 ? -0.349 6.838 6.984 1.00 93.62 88 GLU A CA 1
ATOM 685 C C . GLU A 1 88 ? -1.807 6.559 7.381 1.00 93.62 88 GLU A C 1
ATOM 687 O O . GLU A 1 88 ? -2.141 6.547 8.568 1.00 93.62 88 GLU A O 1
ATOM 692 N N . ILE A 1 89 ? -2.664 6.250 6.400 1.00 93.38 89 ILE A N 1
ATOM 693 C CA . ILE A 1 89 ? -4.078 5.925 6.634 1.00 93.38 89 ILE A CA 1
ATOM 694 C C . ILE A 1 89 ? -4.209 4.634 7.451 1.00 93.38 89 ILE A C 1
ATOM 696 O O . ILE A 1 89 ? -5.005 4.580 8.386 1.00 93.38 89 ILE A O 1
ATOM 700 N N . LEU A 1 90 ? -3.429 3.596 7.133 1.00 90.94 90 LEU A N 1
ATOM 701 C CA . LEU A 1 90 ? -3.483 2.311 7.836 1.00 90.94 90 LEU A CA 1
ATOM 702 C C . LEU A 1 90 ? -3.065 2.434 9.303 1.00 90.94 90 LEU A C 1
ATOM 704 O O . LEU A 1 90 ? -3.764 1.918 10.170 1.00 90.94 90 LEU A O 1
ATOM 708 N N . VAL A 1 91 ? -1.970 3.137 9.601 1.00 93.25 91 VAL A N 1
ATOM 709 C CA . VAL A 1 91 ? -1.506 3.377 10.976 1.00 93.25 91 VAL A CA 1
ATOM 710 C C . VAL A 1 91 ? -2.512 4.239 11.734 1.00 93.25 91 VAL A C 1
ATOM 712 O O . VAL A 1 91 ? -2.791 3.960 12.899 1.00 93.25 91 VAL A O 1
ATOM 715 N N . PHE A 1 92 ? -3.115 5.233 11.078 1.00 95.31 92 PHE A N 1
ATOM 716 C CA . PHE A 1 92 ? -4.177 6.040 11.674 1.00 95.31 92 PHE A CA 1
ATOM 717 C C . PHE A 1 92 ? -5.416 5.204 12.027 1.00 95.31 92 PHE A C 1
ATOM 719 O O . PHE A 1 92 ? -5.922 5.297 13.145 1.00 95.31 92 PHE A O 1
ATOM 726 N N . LEU A 1 93 ? -5.889 4.355 11.108 1.00 93.50 93 LEU A N 1
ATOM 727 C CA . LEU A 1 93 ? -7.055 3.494 11.330 1.00 93.50 93 LEU A CA 1
ATOM 728 C C . LEU A 1 93 ? -6.780 2.395 12.359 1.00 93.50 93 LEU A C 1
ATOM 730 O O . LEU A 1 93 ? -7.631 2.145 13.209 1.00 93.50 93 LEU A O 1
ATOM 734 N N . LEU A 1 94 ? -5.595 1.779 12.323 1.00 92.31 94 LEU A N 1
ATOM 735 C CA . LEU A 1 94 ? -5.156 0.809 13.324 1.00 92.31 94 LEU A CA 1
ATOM 736 C C . LEU A 1 94 ? -5.095 1.471 14.701 1.00 92.31 94 LEU A C 1
ATOM 738 O O . LEU A 1 94 ? -5.645 0.939 15.657 1.00 92.31 94 LEU A O 1
ATOM 742 N N . GLY A 1 95 ? -4.510 2.668 14.801 1.00 94.50 95 GLY A N 1
ATOM 743 C CA . GLY A 1 95 ? -4.492 3.444 16.039 1.00 94.50 95 GLY A CA 1
ATOM 744 C C . GLY A 1 95 ? -5.898 3.765 16.551 1.00 94.50 95 GLY A C 1
ATOM 745 O O . GLY A 1 95 ? -6.191 3.538 17.722 1.00 94.50 95 GLY A O 1
ATOM 746 N N . ALA A 1 96 ? -6.790 4.241 15.679 1.00 94.56 96 ALA A N 1
ATOM 747 C CA . ALA A 1 96 ? -8.167 4.565 16.041 1.00 94.56 96 ALA A CA 1
ATOM 748 C C . ALA A 1 96 ? -8.954 3.330 16.514 1.00 94.56 96 ALA A C 1
ATOM 750 O O . ALA A 1 96 ? -9.625 3.397 17.542 1.00 94.56 96 ALA A O 1
ATOM 751 N N . MET A 1 97 ? -8.843 2.203 15.806 1.00 93.50 97 MET A N 1
ATOM 752 C CA . MET A 1 97 ? -9.496 0.944 16.176 1.00 93.50 97 MET A CA 1
ATOM 753 C C . MET A 1 97 ? -8.974 0.416 17.517 1.00 93.50 97 MET A C 1
ATOM 755 O O . MET A 1 97 ? -9.778 0.098 18.390 1.00 93.50 97 MET A O 1
ATOM 759 N N . THR A 1 98 ? -7.654 0.425 17.725 1.00 95.06 98 THR A N 1
ATOM 760 C CA . THR A 1 98 ? -7.035 0.013 18.994 1.00 95.06 98 THR A CA 1
ATOM 761 C C . THR A 1 98 ? -7.448 0.920 20.154 1.00 95.06 98 THR A C 1
ATOM 763 O O . THR A 1 98 ? -7.712 0.434 21.249 1.00 95.06 98 THR A O 1
ATOM 766 N N . ILE A 1 99 ? -7.544 2.240 19.950 1.00 93.94 99 ILE A N 1
ATOM 767 C CA . ILE A 1 99 ? -8.025 3.160 20.996 1.00 93.94 99 ILE A CA 1
ATOM 768 C C . ILE A 1 99 ? -9.476 2.841 21.368 1.00 93.94 99 ILE A C 1
ATOM 770 O O . ILE A 1 99 ? -9.798 2.808 22.554 1.00 93.94 99 ILE A O 1
ATOM 774 N N . VAL A 1 100 ? -10.344 2.595 20.382 1.00 91.44 100 VAL A N 1
ATOM 775 C CA . VAL A 1 100 ? -11.740 2.200 20.631 1.00 91.44 100 VAL A CA 1
ATOM 776 C C . VAL A 1 100 ? -11.795 0.900 21.435 1.00 91.44 100 VAL A C 1
ATOM 778 O O . VAL A 1 100 ? -12.494 0.843 22.443 1.00 91.44 100 VAL A O 1
ATOM 781 N N . GLU A 1 101 ? -10.996 -0.096 21.056 1.00 90.88 101 GLU A N 1
ATOM 782 C CA . GLU A 1 101 ? -10.918 -1.383 21.751 1.00 90.88 101 GLU A CA 1
ATOM 783 C C . GLU A 1 101 ? -10.423 -1.241 23.201 1.00 90.88 101 GLU A C 1
ATOM 785 O O . GLU A 1 101 ? -10.995 -1.833 24.116 1.00 90.88 101 GLU A O 1
ATOM 790 N N . ILE A 1 102 ? -9.418 -0.394 23.449 1.00 92.69 102 ILE A N 1
ATOM 791 C CA . ILE A 1 102 ? -8.918 -0.116 24.804 1.00 92.69 102 ILE A CA 1
ATOM 792 C C . ILE A 1 102 ? -9.970 0.610 25.655 1.00 92.69 102 ILE A C 1
ATOM 794 O O . ILE A 1 102 ? -10.143 0.290 26.831 1.00 92.69 102 ILE A O 1
ATOM 798 N N . ILE A 1 103 ? -10.679 1.592 25.094 1.00 89.31 103 ILE A N 1
ATOM 799 C CA . ILE A 1 103 ? -11.736 2.325 25.808 1.00 89.31 103 ILE A CA 1
ATOM 800 C C . ILE A 1 103 ? -12.868 1.378 26.226 1.00 89.31 103 ILE A C 1
ATOM 802 O O . ILE A 1 103 ? -13.373 1.495 27.349 1.00 89.31 103 ILE A O 1
ATOM 806 N N . ASP A 1 104 ? -13.246 0.454 25.342 1.00 86.19 104 ASP A N 1
ATOM 807 C CA . ASP A 1 104 ? -14.249 -0.570 25.631 1.00 86.19 104 ASP A CA 1
ATOM 808 C C . ASP A 1 104 ? -13.750 -1.563 26.689 1.00 86.19 104 ASP A C 1
ATOM 810 O O . ASP A 1 104 ? -14.498 -1.893 27.607 1.00 86.19 104 ASP A O 1
ATOM 814 N N . TYR A 1 105 ? -12.473 -1.961 26.646 1.00 90.69 105 TYR A N 1
ATOM 815 C CA . TYR A 1 105 ? -11.872 -2.852 27.647 1.00 90.69 105 TYR A CA 1
ATOM 816 C C . TYR A 1 105 ? -11.916 -2.286 29.078 1.00 90.69 105 TYR A C 1
ATOM 818 O O . TYR A 1 105 ? -12.100 -3.033 30.037 1.00 90.69 105 TYR A O 1
ATOM 826 N N . PHE A 1 106 ? -11.762 -0.969 29.244 1.00 90.19 106 PHE A N 1
ATOM 827 C CA . PHE A 1 106 ? -11.780 -0.309 30.557 1.00 90.19 106 PHE A CA 1
ATOM 828 C C . PHE A 1 106 ? -13.174 0.161 31.017 1.00 90.19 106 PHE A C 1
ATOM 830 O O . PHE A 1 106 ? -13.262 0.900 31.999 1.00 90.19 106 PHE A O 1
ATOM 837 N N . ASP A 1 107 ? -14.258 -0.208 30.320 1.00 82.62 107 ASP A N 1
ATOM 838 C CA . ASP A 1 107 ? -15.630 0.244 30.620 1.00 82.62 107 ASP A CA 1
ATOM 839 C C . ASP A 1 107 ? -15.749 1.781 30.764 1.00 82.62 107 ASP A C 1
ATOM 841 O O . ASP A 1 107 ? -16.570 2.328 31.513 1.00 82.62 107 ASP A O 1
ATOM 845 N N . ALA A 1 108 ? -14.934 2.530 30.016 1.00 77.44 108 ALA A N 1
ATOM 846 C CA . ALA A 1 108 ? -14.894 3.986 30.121 1.00 77.44 108 ALA A CA 1
ATOM 847 C C . ALA A 1 108 ? -16.149 4.651 29.512 1.00 77.44 108 ALA A C 1
ATOM 849 O O . ALA A 1 108 ? -16.561 5.737 29.941 1.00 77.44 108 ALA A O 1
ATOM 850 N N . LEU A 1 109 ? -16.809 3.998 28.544 1.00 78.50 109 LEU A N 1
ATOM 851 C CA . LEU A 1 109 ? -18.007 4.524 27.874 1.00 78.50 109 LEU A CA 1
ATOM 852 C C . LEU A 1 109 ? -19.234 4.653 28.801 1.00 78.50 109 LEU A C 1
ATOM 854 O O . LEU A 1 109 ? -19.887 5.704 28.764 1.00 78.50 109 LEU A O 1
ATOM 858 N N . PRO A 1 110 ? -19.598 3.655 29.634 1.00 80.62 110 PRO A N 1
ATOM 859 C CA . PRO A 1 110 ? -20.640 3.812 30.650 1.00 80.62 110 PRO A CA 1
ATOM 860 C C . PRO A 1 110 ? -20.396 4.989 31.601 1.00 80.62 110 PRO A C 1
ATOM 862 O O . PRO A 1 110 ? -21.315 5.777 31.846 1.00 80.62 110 PRO A O 1
ATOM 865 N N . LEU A 1 111 ? -19.161 5.155 32.084 1.00 76.12 111 LEU A N 1
ATOM 866 C CA . LEU A 1 111 ? -18.794 6.236 32.999 1.00 76.12 111 LEU A CA 1
ATOM 867 C C . LEU A 1 111 ? -18.973 7.611 32.332 1.00 76.12 111 LEU A C 1
ATOM 869 O O . LEU A 1 111 ? -19.607 8.510 32.891 1.00 76.12 111 LEU A O 1
ATOM 873 N N . LEU A 1 112 ? -18.508 7.755 31.087 1.00 81.00 112 LEU A N 1
ATOM 874 C CA . LEU A 1 112 ? -18.664 8.980 30.300 1.00 81.00 112 LEU A CA 1
ATOM 875 C C . LEU A 1 112 ? -20.143 9.317 30.038 1.00 81.00 112 LEU A C 1
ATOM 877 O O . LEU A 1 112 ? -20.552 10.476 30.153 1.00 81.00 112 LEU A O 1
ATOM 881 N N . LYS A 1 113 ? -20.980 8.310 29.740 1.00 81.75 113 LYS A N 1
ATOM 882 C CA . LYS A 1 113 ? -22.435 8.486 29.557 1.00 81.75 113 LYS A CA 1
ATOM 883 C C . LYS A 1 113 ? -23.107 9.025 30.824 1.00 81.75 113 LYS A C 1
ATOM 885 O O . LYS A 1 113 ? -23.994 9.879 30.724 1.00 81.75 113 LYS A O 1
ATOM 890 N N . VAL A 1 114 ? -22.694 8.560 32.005 1.00 80.19 114 VAL A N 1
ATOM 891 C CA . VAL A 1 114 ? -23.200 9.053 33.298 1.00 80.19 114 VAL A CA 1
ATOM 892 C C . VAL A 1 114 ? -22.779 10.509 33.529 1.00 80.19 114 VAL A C 1
ATOM 894 O O . VAL A 1 114 ? -23.630 11.340 33.858 1.00 80.19 114 VAL A O 1
ATOM 897 N N . LEU A 1 115 ? -21.515 10.856 33.265 1.00 79.25 115 LEU A N 1
ATOM 898 C CA . LEU A 1 115 ? -21.005 12.230 33.390 1.00 79.25 115 LEU A CA 1
ATOM 899 C C . LEU A 1 115 ? -21.717 13.216 32.445 1.00 79.25 115 LEU A C 1
ATOM 901 O O . LEU A 1 115 ? -22.112 14.309 32.862 1.00 79.25 115 LEU A O 1
ATOM 905 N N . LEU A 1 116 ? -21.961 12.823 31.190 1.00 80.31 116 LEU A N 1
ATOM 906 C CA . LEU A 1 116 ? -22.710 13.637 30.224 1.00 80.31 116 LEU A CA 1
ATOM 907 C C . LEU A 1 116 ? -24.180 13.834 30.641 1.00 80.31 116 LEU A C 1
ATOM 909 O O . LEU A 1 116 ? -24.725 14.931 30.482 1.00 80.31 116 LEU A O 1
ATOM 913 N N . LYS A 1 117 ? -24.824 12.811 31.226 1.00 76.38 117 LYS A N 1
ATOM 914 C CA . LYS A 1 117 ? -26.188 12.926 31.781 1.00 76.38 117 LYS A CA 1
ATOM 915 C C . LYS A 1 117 ? -26.251 13.867 32.988 1.00 76.38 117 LYS A C 1
ATOM 917 O O . LYS A 1 117 ? -27.186 14.666 33.078 1.00 76.38 117 LYS A O 1
ATOM 922 N N . LEU A 1 118 ? -25.266 13.809 33.886 1.00 70.50 118 LEU A N 1
ATOM 923 C CA . LEU A 1 118 ? -25.210 14.653 35.086 1.00 70.50 118 LEU A CA 1
ATOM 924 C C . LEU A 1 118 ? -25.076 16.146 34.741 1.00 70.50 118 LEU A C 1
ATOM 926 O O . LEU A 1 118 ? -25.785 16.971 35.320 1.00 70.50 118 LEU A O 1
ATOM 930 N N . LYS A 1 119 ? -24.276 16.503 33.726 1.00 65.31 119 LYS A N 1
ATOM 931 C CA . LYS A 1 119 ? -24.159 17.898 33.255 1.00 65.31 119 LYS A CA 1
ATOM 932 C C . LYS A 1 119 ? -25.466 18.466 32.679 1.00 65.31 119 LYS A C 1
ATOM 934 O O . LYS A 1 119 ? -25.738 19.652 32.859 1.00 65.31 119 LYS A O 1
ATOM 939 N N . ARG A 1 120 ? -26.302 17.652 32.013 1.00 57.53 120 ARG A N 1
ATOM 940 C CA . ARG A 1 120 ? -27.605 18.119 31.491 1.00 57.53 120 ARG A CA 1
ATOM 941 C C . ARG A 1 120 ? -28.604 18.416 32.607 1.00 57.53 120 ARG A C 1
ATOM 943 O O . ARG A 1 120 ? -29.299 19.416 32.498 1.00 57.53 120 ARG A O 1
ATOM 950 N N . LYS A 1 121 ? -28.667 17.629 33.688 1.00 53.84 121 LYS A N 1
ATOM 951 C CA . LYS A 1 121 ? -29.630 17.877 34.784 1.00 53.84 121 LYS A CA 1
ATOM 952 C C . LYS A 1 121 ? -29.383 19.200 35.526 1.00 53.84 121 LYS A C 1
ATOM 954 O O . LYS A 1 121 ? -30.341 19.888 35.863 1.00 53.84 121 LYS A O 1
ATOM 959 N N . LEU A 1 122 ? -28.122 19.592 35.713 1.00 56.72 122 LEU A N 1
ATOM 960 C CA . LEU A 1 122 ? -27.762 20.857 36.370 1.00 56.72 122 LEU A CA 1
ATOM 961 C C . LEU A 1 122 ? -28.119 22.091 35.526 1.00 56.72 122 LEU A C 1
ATOM 963 O O . LEU A 1 122 ? -28.506 23.117 36.077 1.00 56.72 122 LEU A O 1
ATOM 967 N N . LYS A 1 123 ? -28.072 21.983 34.189 1.00 51.41 123 LYS A N 1
ATOM 968 C CA . LYS A 1 123 ? -28.431 23.092 33.294 1.00 51.41 123 LYS A CA 1
AT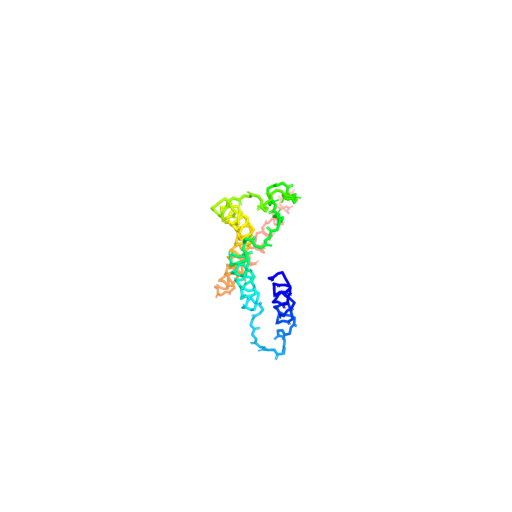OM 969 C C . LYS A 1 123 ? -29.927 23.420 33.323 1.00 51.41 123 LYS A C 1
ATOM 971 O O . LYS A 1 123 ? -30.257 24.584 33.208 1.00 51.41 123 LYS A O 1
ATOM 976 N N . TYR A 1 124 ? -30.828 22.453 33.508 1.00 52.03 124 TYR A N 1
ATOM 977 C CA . TYR A 1 124 ? -32.276 22.735 33.554 1.00 52.03 124 TYR A CA 1
ATOM 978 C C . TYR A 1 124 ? -32.743 23.242 34.926 1.00 52.03 124 TYR A C 1
ATOM 980 O O . TYR A 1 124 ? -33.709 23.993 34.997 1.00 52.03 124 TYR A O 1
ATOM 988 N N . SER A 1 125 ? -32.040 22.893 36.007 1.00 52.47 125 SER A N 1
ATOM 989 C CA . SER A 1 125 ? -32.387 23.367 37.354 1.00 52.47 125 SER A CA 1
ATOM 990 C C . SER A 1 125 ? -32.041 24.844 37.590 1.00 52.47 125 SER A C 1
ATOM 992 O O . SER A 1 125 ? -32.624 25.454 38.479 1.00 52.47 125 SER A O 1
ATOM 994 N N . GLY A 1 126 ? -31.119 25.426 36.812 1.00 56.12 126 GLY A N 1
ATOM 995 C CA . GLY A 1 126 ? -30.740 26.842 36.917 1.00 56.12 126 GLY A CA 1
ATOM 996 C C . GLY A 1 126 ? -31.672 27.822 36.190 1.00 56.12 126 GLY A C 1
ATOM 997 O O . GLY A 1 126 ? -31.664 29.000 36.516 1.00 56.12 126 GLY A O 1
ATOM 998 N N . TYR A 1 127 ? -32.497 27.358 35.242 1.00 55.31 127 TYR A N 1
ATOM 999 C CA . TYR A 1 127 ? -33.452 28.211 34.503 1.00 55.31 127 TYR A CA 1
ATOM 1000 C C . TYR A 1 127 ? -34.825 28.330 35.184 1.00 55.31 127 TYR A C 1
ATOM 1002 O O . TYR A 1 127 ? -35.676 29.060 34.697 1.00 55.31 127 TYR A O 1
ATOM 1010 N N . PHE A 1 128 ? -35.051 27.618 36.292 1.00 55.44 128 PHE A N 1
ATOM 1011 C CA . PHE A 1 128 ? -36.311 27.644 37.048 1.00 55.44 128 PHE A CA 1
ATOM 1012 C C . PHE A 1 128 ? -36.227 28.473 38.348 1.00 55.44 128 PHE A C 1
ATOM 1014 O O . PHE A 1 128 ? -37.133 28.404 39.173 1.00 55.44 128 PHE A O 1
ATOM 1021 N N . GLN A 1 129 ? -35.138 29.229 38.550 1.00 52.38 129 GLN A N 1
ATOM 1022 C CA . GLN A 1 129 ? -34.952 30.158 39.681 1.00 52.38 129 GLN A CA 1
ATOM 1023 C C . GLN A 1 129 ? -34.801 31.636 39.255 1.00 52.38 129 GLN A C 1
ATOM 1025 O O . GLN A 1 129 ? -34.367 32.459 40.057 1.00 52.38 129 GLN A O 1
ATOM 1030 N N . SER A 1 130 ? -35.163 31.980 38.015 1.00 44.94 130 SER A N 1
ATOM 1031 C CA . SER A 1 130 ? -35.334 33.361 37.529 1.00 44.94 130 SER A CA 1
ATOM 1032 C C . SER A 1 130 ? -36.796 33.601 37.193 1.00 44.94 130 SER A C 1
ATOM 1034 O O . SER A 1 130 ? -37.168 34.793 37.200 1.00 44.94 130 SER A O 1
#

Radius of gyration: 25.37 Å; chains: 1; bounding box: 56×53×62 Å

Secondary structure (DSSP, 8-state):
-HHHHHHHHHHHHHHHHTHHHH-S-THHHHHHHHHHHHHHHHHTGGG-S-EEETTTTEEETTGGGS-HHHHHHHHHHHHHHHHHHHHHHHHHHHHHHHHHHHHHHTTHHHHHHHHHHHHHHHHHHTTT--

Sequence (130 aa):
MEAAIILVFVMGYLAITLEHSIKIDKLIPALVMMAICWALIALGLESFPQWFDSGNHALLENFGAFGHEEKMHLMEETLLHHLGKTAEILVFLLGAMTIVEIIDYFDALPLLKVLLKLKRKLKYSGYFQS

InterPro domains:
  IPR045016 Na(+)/H(+) antiporter NhaD-like [PTHR43269] (2-114)